Protein AF-A0A661FSA5-F1 (afdb_monomer)

Radius of gyration: 14.97 Å; Cα contacts (8 Å, |Δi|>4): 98; chains: 1; bounding box: 30×34×43 Å

Mean predicted aligned error: 5.31 Å

Sequence (68 aa):
RESGAIEQDADLIIFIYREEVYDKDTPRKGIADIHIAKQRNGPIGEFQLTFLGQYTKFENYIPETEVF

Solvent-accessible surface area (backbone atoms only — not comparable to full-atom values): 4294 Å² total; per-residue (Å²): 143,84,53,69,67,60,67,67,69,49,55,65,39,74,49,79,46,49,60,46,81,81,36,84,82,52,90,53,63,48,41,28,47,38,34,35,79,38,39,79,89,55,80,62,52,76,50,65,29,29,41,44,72,97,71,78,39,79,43,79,57,72,73,84,69,84,79,126

Foldseek 3Di:
DPCVVVVVPDQWDKDKDDVCVVPVPDPQPQKIKIWGPHHNPDDTDIDIWGQPPVVRDTHRDDPPDPPD

pLDDT: mean 90.91, std 12.53, range [46.94, 98.38]

Secondary structure (DSSP, 8-state):
---HHHHHH-SEEEEEE-GGGT-TT-S-TTEEEEEEEEETTS--EEEEEEEEGGGTEEEE--------

Nearest PDB structures (foldseek):
  7t22-assembly1_F  TM=8.879E-01  e=3.244E-07  Escherichia coli K-12
  2q6t-assembly2_B  TM=8.739E-01  e=3.647E-06  Thermus aquaticus
  2q6t-assembly1_A  TM=8.881E-01  e=4.674E-06  Thermus aquaticus
  3bh0-assembly1_A  TM=8.820E-01  e=8.692E-06  Bacillus phage SPP1
  3bgw-assembly1_A  TM=8.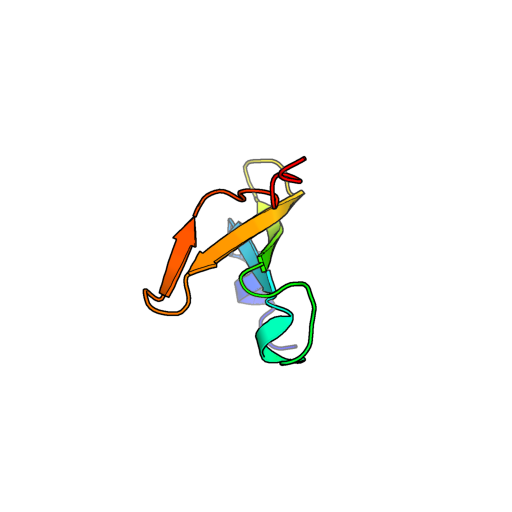925E-01  e=1.185E-05  Bacillus phage SPP1

Structure (mmCIF, N/CA/C/O backbone):
data_AF-A0A661FSA5-F1
#
_entry.id   AF-A0A661FSA5-F1
#
loop_
_atom_site.group_PDB
_atom_site.id
_atom_site.type_symbol
_atom_site.label_atom_id
_atom_site.label_alt_id
_atom_site.label_comp_id
_atom_site.label_asym_id
_atom_site.label_entity_id
_atom_site.label_seq_id
_atom_site.pdbx_PDB_ins_code
_atom_site.Cartn_x
_atom_site.Cartn_y
_atom_site.Cartn_z
_atom_site.occupancy
_atom_site.B_iso_or_equiv
_atom_site.auth_seq_id
_atom_site.auth_comp_id
_atom_site.auth_asym_id
_atom_site.auth_atom_id
_atom_site.pdbx_PDB_model_num
ATOM 1 N N . ARG A 1 1 ? 4.028 -19.062 -7.468 1.00 63.00 1 ARG A N 1
ATOM 2 C CA . ARG A 1 1 ? 5.177 -18.444 -8.173 1.00 63.00 1 ARG A CA 1
ATOM 3 C C . ARG A 1 1 ? 4.978 -18.696 -9.664 1.00 63.00 1 ARG A C 1
ATOM 5 O O . ARG A 1 1 ? 5.432 -19.717 -10.147 1.00 63.00 1 ARG A O 1
ATOM 12 N N . GLU A 1 2 ? 4.235 -17.818 -10.341 1.00 65.12 2 GLU A N 1
ATOM 13 C CA . GLU A 1 2 ? 3.918 -17.925 -11.783 1.00 65.12 2 GLU A CA 1
ATOM 14 C C . GLU A 1 2 ? 4.018 -16.570 -12.518 1.00 65.12 2 GLU A C 1
ATOM 16 O O . GLU A 1 2 ? 3.754 -16.481 -13.708 1.00 65.12 2 GLU A O 1
ATOM 21 N N . SER A 1 3 ? 4.435 -15.496 -11.840 1.00 69.19 3 SER A N 1
ATOM 22 C CA . SER A 1 3 ? 4.402 -14.126 -12.374 1.00 69.19 3 SER A CA 1
ATOM 23 C C . SER A 1 3 ? 5.729 -13.639 -12.966 1.00 69.19 3 SER A C 1
ATOM 25 O O . SER A 1 3 ? 5.887 -12.435 -13.139 1.00 69.19 3 SER A O 1
ATOM 27 N N . GLY A 1 4 ? 6.694 -14.526 -13.245 1.00 79.06 4 GLY A N 1
ATOM 28 C CA . GLY A 1 4 ? 8.081 -14.141 -13.558 1.00 79.06 4 GLY A CA 1
ATOM 29 C C . GLY A 1 4 ? 8.218 -13.080 -14.658 1.00 79.06 4 GLY A C 1
ATOM 30 O O . GLY A 1 4 ? 9.022 -12.167 -14.514 1.00 79.06 4 GLY A O 1
ATOM 31 N N . ALA A 1 5 ? 7.386 -13.144 -15.702 1.00 84.69 5 ALA A N 1
ATOM 32 C CA . ALA A 1 5 ? 7.351 -12.127 -16.758 1.00 84.69 5 ALA A CA 1
ATOM 33 C C . ALA A 1 5 ? 6.767 -10.784 -16.273 1.00 84.69 5 ALA A C 1
ATOM 35 O O . ALA A 1 5 ? 7.352 -9.731 -16.491 1.00 84.69 5 ALA A O 1
ATOM 36 N N . ILE A 1 6 ? 5.660 -10.820 -15.527 1.00 86.06 6 ILE A N 1
ATOM 37 C CA . ILE A 1 6 ? 4.964 -9.621 -15.027 1.00 86.06 6 ILE A CA 1
ATOM 38 C C . ILE A 1 6 ? 5.857 -8.827 -14.067 1.00 86.06 6 ILE A C 1
ATOM 40 O O . ILE A 1 6 ? 5.921 -7.601 -14.136 1.00 86.06 6 ILE A O 1
ATOM 44 N N . GLU A 1 7 ? 6.574 -9.521 -13.181 1.00 88.69 7 GLU A N 1
ATOM 45 C CA . GLU A 1 7 ? 7.504 -8.880 -12.250 1.00 88.69 7 GLU A CA 1
ATOM 46 C C . GLU A 1 7 ? 8.665 -8.206 -12.988 1.00 88.69 7 GLU A C 1
ATOM 48 O O . GLU A 1 7 ? 9.095 -7.119 -12.600 1.00 88.69 7 GLU A O 1
ATOM 53 N N . GLN A 1 8 ? 9.166 -8.816 -14.064 1.00 87.75 8 GLN A N 1
ATOM 54 C CA . GLN A 1 8 ? 10.257 -8.259 -14.864 1.00 87.75 8 GLN A CA 1
ATOM 55 C C . GLN A 1 8 ? 9.812 -7.031 -15.667 1.00 87.75 8 GLN A C 1
ATOM 57 O O . GLN A 1 8 ? 10.520 -6.015 -15.659 1.00 87.75 8 GLN A O 1
ATOM 62 N N . ASP A 1 9 ? 8.618 -7.081 -16.250 1.00 93.56 9 ASP A N 1
ATOM 63 C CA . ASP A 1 9 ? 8.099 -6.030 -17.127 1.00 93.56 9 ASP A CA 1
ATOM 64 C C . ASP A 1 9 ? 7.596 -4.800 -16.361 1.00 93.56 9 ASP A C 1
ATOM 66 O O . ASP A 1 9 ? 7.705 -3.684 -16.870 1.00 93.56 9 ASP A O 1
ATOM 70 N N . ALA A 1 10 ? 7.123 -4.967 -15.120 1.00 94.81 10 ALA A N 1
ATOM 71 C CA . ALA A 1 10 ? 6.585 -3.870 -14.318 1.00 94.81 10 ALA A CA 1
ATOM 72 C C . ALA A 1 10 ? 7.618 -2.760 -14.044 1.00 94.81 10 ALA A C 1
ATOM 74 O O . ALA A 1 10 ? 8.750 -3.031 -13.634 1.00 94.81 10 ALA A O 1
ATOM 75 N N . ASP A 1 11 ? 7.214 -1.500 -14.197 1.00 96.62 11 ASP A N 1
ATOM 76 C CA . ASP A 1 11 ? 8.016 -0.342 -13.776 1.00 96.62 11 ASP A CA 1
ATOM 77 C C . ASP A 1 11 ? 7.904 -0.075 -12.270 1.00 96.62 11 ASP A C 1
ATOM 79 O O . ASP A 1 11 ? 8.872 0.355 -11.640 1.00 96.62 11 ASP A O 1
ATOM 83 N N . LEU A 1 12 ? 6.731 -0.365 -11.703 1.00 96.06 12 LEU A N 1
ATOM 84 C CA . LEU A 1 12 ? 6.371 -0.139 -10.311 1.00 96.06 12 LEU A CA 1
ATOM 85 C C . LEU A 1 12 ? 5.647 -1.373 -9.765 1.00 96.06 12 LEU A C 1
ATOM 87 O O . LEU A 1 12 ? 4.693 -1.853 -10.375 1.00 96.06 12 LEU A O 1
ATOM 91 N N . ILE A 1 13 ? 6.089 -1.871 -8.612 1.00 96.81 13 ILE A N 1
ATOM 92 C CA . ILE A 1 13 ? 5.406 -2.931 -7.861 1.00 96.81 13 ILE A CA 1
ATOM 93 C C . ILE A 1 13 ? 5.175 -2.415 -6.449 1.00 96.81 13 ILE A C 1
ATOM 95 O O . ILE A 1 13 ? 6.127 -2.048 -5.759 1.00 96.81 13 ILE A O 1
ATOM 99 N N . ILE A 1 14 ? 3.911 -2.401 -6.034 1.00 97.69 14 ILE A N 1
ATOM 100 C CA . ILE A 1 14 ? 3.496 -1.995 -4.694 1.00 97.69 14 ILE A CA 1
ATOM 101 C C . ILE A 1 14 ? 2.758 -3.158 -4.045 1.00 97.69 14 ILE A C 1
ATOM 103 O O . ILE A 1 14 ? 1.777 -3.662 -4.594 1.00 97.69 14 ILE A O 1
ATOM 107 N N . PHE A 1 15 ? 3.211 -3.549 -2.860 1.00 97.94 15 PHE A N 1
ATOM 108 C CA . PHE A 1 15 ? 2.455 -4.424 -1.977 1.00 97.94 15 PHE A CA 1
ATOM 109 C C . PHE A 1 15 ? 1.687 -3.589 -0.961 1.00 97.94 15 PHE A C 1
ATOM 111 O O . PHE A 1 15 ? 2.193 -2.592 -0.445 1.00 97.94 15 PHE A O 1
ATOM 118 N N . ILE A 1 16 ? 0.455 -4.011 -0.690 1.00 97.75 16 ILE A N 1
ATOM 119 C CA . ILE A 1 16 ? -0.424 -3.388 0.294 1.00 97.75 16 ILE A CA 1
ATOM 120 C C . ILE A 1 16 ? -0.737 -4.444 1.342 1.00 97.75 16 ILE A C 1
ATOM 122 O O . ILE A 1 16 ? -1.299 -5.495 1.018 1.00 97.75 16 ILE A O 1
ATOM 126 N N . TYR A 1 17 ? -0.402 -4.151 2.593 1.00 98.31 17 TYR A N 1
ATOM 127 C CA . TYR A 1 17 ? -0.740 -4.991 3.731 1.00 98.31 17 TYR A CA 1
ATOM 128 C C . TYR A 1 17 ? -1.628 -4.221 4.705 1.00 98.31 17 TYR A C 1
ATOM 13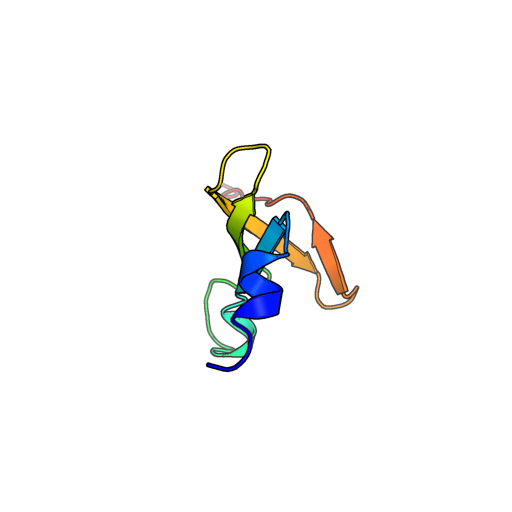0 O O . TYR A 1 17 ? -1.345 -3.083 5.067 1.00 98.31 17 TYR A O 1
ATOM 138 N N . ARG A 1 18 ? -2.731 -4.847 5.115 1.00 97.12 18 ARG A N 1
ATOM 139 C CA . ARG A 1 18 ? -3.651 -4.326 6.130 1.00 97.12 18 ARG A CA 1
ATOM 140 C C . ARG A 1 18 ? -3.835 -5.403 7.180 1.00 97.12 18 ARG A C 1
ATOM 142 O O . ARG A 1 18 ? -4.482 -6.412 6.903 1.00 97.12 18 ARG A O 1
ATOM 149 N N . GLU A 1 19 ? -3.264 -5.192 8.359 1.00 97.56 19 GLU A N 1
ATOM 150 C CA . GLU A 1 19 ? -3.298 -6.186 9.435 1.00 97.56 19 GLU A CA 1
ATOM 151 C C . GLU A 1 19 ? -4.732 -6.505 9.871 1.00 97.56 19 GLU A C 1
ATOM 153 O O . GLU A 1 19 ? -5.072 -7.670 10.046 1.00 97.56 19 GLU A O 1
ATOM 158 N N . GLU A 1 20 ? -5.605 -5.493 9.898 1.00 95.94 20 GLU A N 1
ATOM 159 C CA . GLU A 1 20 ? -7.025 -5.617 10.265 1.00 95.94 20 GLU A CA 1
ATOM 160 C C . GLU A 1 20 ? -7.829 -6.624 9.418 1.00 95.94 20 GLU A C 1
ATOM 162 O O . GLU A 1 20 ? -8.909 -7.061 9.818 1.00 95.94 20 GLU A O 1
ATOM 167 N N . VAL A 1 21 ? -7.328 -6.991 8.231 1.00 96.31 21 VAL A N 1
ATOM 168 C CA . VAL A 1 21 ? -7.951 -8.001 7.359 1.00 96.31 21 VAL A CA 1
ATOM 169 C C . VAL A 1 21 ? -7.704 -9.417 7.886 1.00 96.31 21 VAL A C 1
ATOM 171 O O . VAL A 1 21 ? -8.539 -10.299 7.681 1.00 96.31 21 VAL A O 1
ATOM 174 N N . TYR A 1 22 ? -6.576 -9.633 8.559 1.00 97.12 22 TYR A N 1
ATOM 175 C CA . TYR A 1 22 ? -6.132 -10.936 9.052 1.00 97.12 22 TYR A CA 1
ATOM 176 C C . TYR A 1 22 ? -6.350 -11.089 10.561 1.00 97.12 22 TYR A C 1
ATOM 178 O O . TYR A 1 22 ? -6.697 -12.180 11.010 1.00 97.12 22 TYR A O 1
ATOM 186 N N . ASP A 1 23 ? -6.214 -10.000 11.319 1.00 97.25 23 ASP A N 1
ATOM 187 C CA . ASP A 1 23 ? -6.504 -9.924 12.749 1.00 97.25 23 ASP A CA 1
ATOM 188 C C . ASP A 1 23 ? -7.494 -8.785 13.025 1.00 97.25 23 ASP A C 1
ATOM 190 O O . ASP A 1 23 ? -7.164 -7.608 12.914 1.00 97.25 23 ASP A O 1
ATOM 194 N N . LYS A 1 24 ? -8.728 -9.129 13.404 1.00 94.00 24 LYS A N 1
ATOM 195 C CA . LYS A 1 24 ? -9.794 -8.144 13.660 1.00 94.00 24 LYS A CA 1
ATOM 196 C C . LYS A 1 24 ? -9.605 -7.367 14.964 1.00 94.00 24 LYS A C 1
ATOM 198 O O . LYS A 1 24 ? -10.248 -6.324 15.133 1.00 94.00 24 LYS A O 1
ATOM 203 N N . ASP A 1 25 ? -8.761 -7.862 15.864 1.00 96.00 25 ASP A N 1
ATOM 204 C CA . ASP A 1 25 ? -8.520 -7.284 17.185 1.00 96.00 25 ASP A CA 1
ATOM 205 C C . ASP A 1 25 ? -7.185 -6.528 17.257 1.00 96.00 25 ASP A C 1
ATOM 207 O O . ASP A 1 25 ? -6.845 -5.987 18.309 1.00 96.00 25 ASP A O 1
ATOM 211 N N . THR A 1 26 ? -6.470 -6.406 16.130 1.00 96.19 26 THR A N 1
ATOM 212 C CA . THR A 1 26 ? -5.240 -5.610 16.049 1.00 96.19 26 THR A CA 1
ATOM 213 C C . THR A 1 26 ? -5.460 -4.167 16.531 1.00 96.19 26 THR A C 1
ATOM 215 O O . THR A 1 26 ? -6.486 -3.554 16.207 1.00 96.19 26 THR A O 1
ATOM 218 N N . PRO A 1 27 ? -4.486 -3.565 17.240 1.00 94.31 27 PRO A N 1
ATOM 219 C CA . PRO A 1 27 ? -4.486 -2.130 17.514 1.00 94.31 27 PRO A CA 1
ATOM 220 C C . PRO A 1 27 ? -4.265 -1.275 16.252 1.00 94.31 27 PRO A C 1
ATOM 222 O O . PRO A 1 27 ? -4.466 -0.067 16.288 1.00 94.31 27 PRO A O 1
ATOM 225 N N . ARG A 1 28 ? -3.870 -1.868 15.119 1.00 94.25 28 ARG A N 1
ATOM 226 C CA . ARG A 1 28 ? -3.511 -1.163 13.876 1.00 94.25 28 ARG A CA 1
ATOM 227 C C . ARG A 1 28 ? -4.685 -0.992 12.907 1.00 94.25 28 ARG A C 1
ATOM 229 O O . ARG A 1 28 ? -4.514 -1.071 11.687 1.00 94.25 28 ARG A O 1
ATOM 236 N N . LYS A 1 29 ? -5.893 -0.776 13.434 1.00 94.12 29 LYS A N 1
ATOM 237 C CA . LYS A 1 29 ? -7.097 -0.566 12.613 1.00 94.12 29 LYS A CA 1
ATOM 238 C C . LYS A 1 29 ? -6.961 0.690 11.764 1.00 94.12 29 LYS A C 1
ATOM 240 O O . LYS A 1 29 ? -6.493 1.724 12.226 1.00 94.12 29 LYS A O 1
ATOM 245 N N . GLY A 1 30 ? -7.373 0.589 10.509 1.00 94.75 30 GLY A N 1
ATOM 246 C CA . GLY A 1 30 ? -7.267 1.657 9.527 1.00 94.75 30 GLY A CA 1
ATOM 247 C C . GLY A 1 30 ? -5.836 1.971 9.092 1.00 94.75 30 GLY A C 1
ATOM 248 O O . GLY A 1 30 ? -5.649 2.967 8.404 1.00 94.75 30 GLY A O 1
ATOM 249 N N . ILE A 1 31 ? -4.827 1.166 9.445 1.00 96.62 31 ILE A N 1
ATOM 250 C CA . ILE A 1 31 ? -3.452 1.350 8.962 1.00 96.62 31 ILE A CA 1
ATOM 251 C C . ILE A 1 31 ? -3.191 0.396 7.794 1.00 96.62 31 ILE A C 1
ATOM 253 O O . ILE A 1 31 ? -3.446 -0.808 7.878 1.00 96.62 31 ILE A O 1
ATOM 257 N N . ALA A 1 32 ? -2.648 0.939 6.707 1.00 97.75 32 ALA A N 1
ATOM 258 C CA . ALA A 1 32 ? -2.123 0.164 5.595 1.00 97.75 32 ALA A CA 1
ATOM 259 C C . ALA A 1 32 ? -0.617 0.394 5.453 1.00 97.75 32 ALA A C 1
ATOM 261 O O . ALA A 1 32 ? -0.176 1.531 5.280 1.00 97.75 32 ALA A O 1
ATOM 262 N N . ASP A 1 33 ? 0.149 -0.692 5.487 1.00 97.94 33 ASP A N 1
ATOM 263 C CA . ASP A 1 33 ? 1.570 -0.678 5.161 1.00 97.94 33 ASP A CA 1
ATOM 264 C C . ASP A 1 33 ? 1.725 -0.788 3.641 1.00 97.94 33 ASP A C 1
ATOM 266 O O . ASP A 1 33 ? 1.240 -1.735 3.007 1.00 97.94 33 ASP A O 1
ATOM 270 N N . ILE A 1 34 ? 2.381 0.211 3.055 1.00 98.19 34 ILE A N 1
ATOM 271 C CA . ILE A 1 34 ? 2.65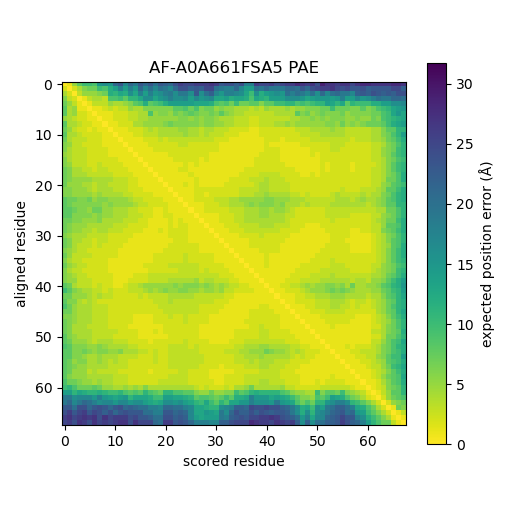4 0.308 1.626 1.00 98.19 34 ILE A CA 1
ATOM 272 C C . ILE A 1 34 ? 4.135 0.046 1.408 1.00 98.19 34 ILE A C 1
ATOM 274 O O . ILE A 1 34 ? 4.979 0.791 1.903 1.00 98.19 34 ILE A O 1
ATOM 278 N N . HIS A 1 35 ? 4.449 -0.985 0.630 1.00 98.38 35 HIS A N 1
ATOM 279 C CA . HIS A 1 35 ? 5.821 -1.327 0.275 1.00 98.38 35 HIS A CA 1
ATOM 280 C C . HIS A 1 35 ? 6.012 -1.199 -1.233 1.00 98.38 35 HIS A C 1
ATOM 282 O O . HIS A 1 35 ? 5.482 -1.989 -2.017 1.00 98.38 35 HIS A O 1
ATOM 288 N N . ILE A 1 36 ? 6.797 -0.204 -1.641 1.00 98.25 36 ILE A N 1
ATOM 289 C CA . ILE A 1 36 ? 7.289 -0.065 -3.010 1.00 98.25 36 ILE A CA 1
ATOM 290 C C . ILE A 1 36 ? 8.434 -1.063 -3.188 1.00 98.25 36 ILE A C 1
ATOM 292 O O . ILE A 1 36 ? 9.579 -0.752 -2.878 1.00 98.25 36 ILE A O 1
ATOM 296 N N . ALA A 1 37 ? 8.127 -2.260 -3.681 1.00 97.38 37 ALA A N 1
ATOM 297 C CA . ALA A 1 37 ? 9.108 -3.330 -3.863 1.00 97.38 37 ALA A CA 1
ATOM 298 C C . ALA A 1 37 ? 9.939 -3.176 -5.149 1.00 97.38 37 ALA A C 1
ATOM 300 O O . ALA A 1 37 ? 11.055 -3.683 -5.240 1.00 97.38 37 ALA A O 1
ATOM 301 N N . LYS A 1 38 ? 9.406 -2.470 -6.154 1.00 97.19 38 LYS A N 1
ATOM 302 C CA . LYS A 1 38 ? 10.119 -2.144 -7.396 1.00 97.19 38 LYS A CA 1
ATOM 303 C C . LYS A 1 38 ? 9.736 -0.748 -7.857 1.00 97.19 38 LYS A C 1
ATOM 305 O O . LYS A 1 38 ? 8.553 -0.431 -7.885 1.00 97.19 38 LYS A O 1
ATOM 310 N N . GLN A 1 39 ? 10.726 0.042 -8.255 1.00 97.69 39 GLN A N 1
ATOM 311 C CA . GLN A 1 39 ? 10.559 1.348 -8.889 1.00 97.69 39 GLN A CA 1
ATOM 312 C C . GLN A 1 39 ? 11.726 1.542 -9.867 1.00 97.69 39 GLN A C 1
ATOM 314 O O . GLN A 1 39 ? 12.862 1.730 -9.444 1.00 97.69 39 GLN A O 1
ATOM 319 N N . ARG A 1 40 ? 11.485 1.463 -11.182 1.00 96.62 40 ARG A N 1
ATOM 320 C CA . ARG A 1 40 ? 12.567 1.508 -12.192 1.00 96.62 40 ARG A CA 1
ATOM 321 C C . ARG A 1 40 ? 13.294 2.859 -12.229 1.00 96.62 40 ARG A C 1
ATOM 323 O O . ARG A 1 40 ? 14.491 2.900 -12.492 1.00 96.62 40 ARG A O 1
ATOM 330 N N . ASN A 1 41 ? 12.571 3.943 -11.945 1.00 96.94 41 ASN A N 1
ATOM 331 C CA . ASN A 1 41 ? 13.044 5.321 -12.119 1.00 96.94 41 ASN A CA 1
ATOM 332 C C . ASN A 1 41 ? 13.118 6.109 -10.800 1.00 96.94 41 ASN A C 1
ATOM 334 O O . ASN A 1 41 ? 13.032 7.335 -10.807 1.00 96.94 41 ASN A O 1
ATOM 338 N N . GLY A 1 42 ? 13.216 5.432 -9.657 1.00 96.69 42 GLY A N 1
ATOM 339 C CA . GLY A 1 42 ? 13.160 6.104 -8.365 1.00 96.69 42 GLY A CA 1
ATOM 340 C C . GLY A 1 42 ? 13.449 5.181 -7.188 1.00 96.69 42 GLY A C 1
ATOM 341 O O . GLY A 1 42 ? 13.714 3.995 -7.379 1.00 96.69 42 GLY A O 1
ATOM 342 N N . PRO A 1 43 ? 13.413 5.722 -5.963 1.00 97.44 43 PRO A N 1
ATOM 343 C CA . PRO A 1 43 ? 13.667 4.940 -4.767 1.00 97.44 43 PRO A CA 1
ATOM 344 C C . PRO A 1 43 ? 12.534 3.946 -4.484 1.00 97.44 43 PRO A C 1
ATOM 346 O O . PRO A 1 43 ? 11.363 4.194 -4.783 1.00 97.44 43 PRO A O 1
ATOM 349 N N . ILE A 1 44 ? 12.915 2.833 -3.864 1.00 98.06 44 ILE A N 1
ATOM 350 C CA . ILE A 1 44 ? 12.015 1.919 -3.157 1.00 98.06 44 ILE A CA 1
ATOM 351 C C . ILE A 1 44 ? 11.845 2.376 -1.705 1.00 98.06 44 ILE A C 1
ATOM 353 O O . ILE A 1 44 ? 12.606 3.218 -1.221 1.00 98.06 44 ILE A O 1
ATOM 357 N N . GLY A 1 45 ? 10.873 1.808 -0.997 1.00 97.62 45 GLY A N 1
ATOM 358 C CA . GLY A 1 45 ? 10.682 2.100 0.418 1.00 97.62 45 GLY A CA 1
ATOM 359 C C . GLY A 1 45 ? 9.341 1.644 0.961 1.00 97.62 45 GLY A C 1
ATOM 360 O O . GLY A 1 45 ? 8.474 1.161 0.228 1.00 97.62 45 GLY A O 1
ATOM 361 N N . GLU A 1 46 ? 9.192 1.837 2.263 1.00 98.12 46 GLU A N 1
ATOM 362 C CA . GLU A 1 46 ? 7.995 1.498 3.016 1.00 98.12 46 GLU A CA 1
ATOM 363 C C . GLU A 1 46 ? 7.451 2.747 3.702 1.00 98.12 46 GLU A C 1
ATOM 365 O O . GLU A 1 46 ? 8.209 3.576 4.213 1.00 98.12 46 GLU A O 1
ATOM 370 N N . PHE A 1 47 ? 6.133 2.898 3.690 1.00 97.06 47 PHE A N 1
ATOM 371 C CA . PHE A 1 47 ? 5.441 3.969 4.392 1.00 97.06 47 PHE A CA 1
ATOM 372 C C . PHE A 1 47 ? 4.021 3.541 4.739 1.00 97.06 47 PHE A C 1
ATOM 374 O O . PHE A 1 47 ? 3.486 2.572 4.201 1.00 97.06 47 PHE A O 1
ATOM 381 N N . GLN A 1 48 ? 3.409 4.281 5.653 1.00 97.75 48 GLN A N 1
ATOM 382 C CA . GLN A 1 48 ? 2.057 4.012 6.115 1.00 97.75 48 GLN A CA 1
ATOM 383 C C . GLN A 1 48 ? 1.070 4.960 5.444 1.00 97.75 48 GLN A C 1
ATOM 385 O O . GLN A 1 48 ? 1.404 6.104 5.127 1.00 97.75 48 GLN A O 1
ATOM 390 N N . LEU A 1 49 ? -0.154 4.478 5.255 1.00 97.31 49 LEU A N 1
ATOM 391 C CA . LEU A 1 49 ? -1.323 5.274 4.894 1.00 97.31 49 LEU A CA 1
ATOM 392 C C . LEU A 1 49 ? -2.481 4.945 5.836 1.00 97.31 49 LEU A C 1
ATOM 394 O O . LEU A 1 49 ? -2.561 3.844 6.386 1.00 97.31 49 LEU A O 1
ATOM 398 N N . THR A 1 50 ? -3.410 5.887 5.970 1.00 96.50 50 THR A N 1
ATOM 399 C CA . THR A 1 50 ? -4.680 5.649 6.659 1.00 96.50 50 THR A CA 1
ATOM 400 C C . THR A 1 50 ? -5.704 5.115 5.657 1.00 96.50 50 THR A C 1
ATOM 402 O O . THR A 1 50 ? -5.969 5.746 4.636 1.00 96.50 50 THR A O 1
ATOM 405 N N . PHE A 1 51 ? -6.302 3.958 5.938 1.00 96.50 51 PHE A N 1
ATOM 406 C CA . PHE A 1 51 ? -7.367 3.347 5.150 1.00 96.50 51 PHE A CA 1
ATOM 407 C C . PHE A 1 51 ? -8.742 3.595 5.786 1.00 96.50 51 PHE A C 1
ATOM 409 O O . PHE A 1 51 ? -9.074 3.079 6.852 1.00 96.50 51 PHE A O 1
ATOM 416 N N . LEU A 1 52 ? -9.583 4.357 5.090 1.00 95.69 52 LEU A N 1
ATOM 417 C CA . LEU A 1 52 ? -10.962 4.644 5.474 1.00 95.69 52 LEU A CA 1
ATOM 418 C C . LEU A 1 52 ? -11.899 3.622 4.819 1.00 95.69 52 LEU A C 1
ATOM 420 O O . LEU A 1 52 ? -12.437 3.852 3.731 1.00 95.69 52 LEU A O 1
ATOM 424 N N . GLY A 1 53 ? -12.103 2.483 5.487 1.00 92.88 53 GLY A N 1
ATOM 425 C CA . GLY A 1 53 ? -12.814 1.331 4.918 1.00 92.88 53 GLY A CA 1
ATOM 426 C C . GLY A 1 53 ? -14.234 1.605 4.436 1.00 92.88 53 GLY A C 1
ATOM 427 O O . GLY A 1 53 ? -14.612 1.126 3.371 1.00 92.88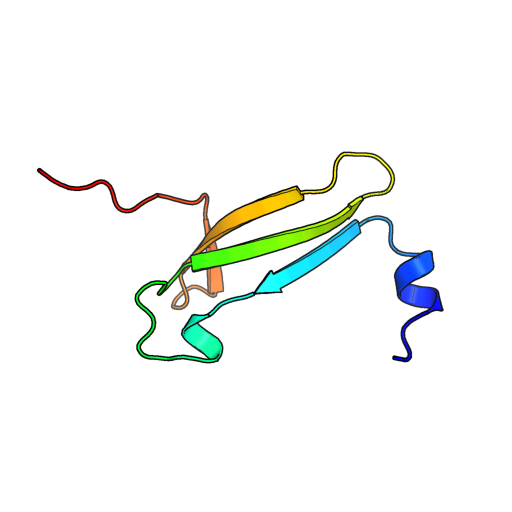 53 GLY A O 1
ATOM 428 N N . GLN A 1 54 ? -14.981 2.459 5.137 1.00 95.31 54 GLN A N 1
ATOM 429 C CA . GLN A 1 54 ? -16.334 2.869 4.735 1.00 95.31 54 GLN A CA 1
ATOM 430 C C . GLN A 1 54 ? -16.391 3.575 3.365 1.00 95.31 54 GLN A C 1
ATOM 432 O O . GLN A 1 54 ? -17.439 3.586 2.727 1.00 95.31 54 GLN A O 1
ATOM 437 N N . TYR A 1 55 ? -15.270 4.139 2.901 1.00 97.50 55 TYR A N 1
ATOM 438 C CA . TYR A 1 55 ? -15.167 4.851 1.624 1.00 97.50 55 TYR A CA 1
ATOM 439 C C . TYR A 1 55 ? -14.253 4.149 0.616 1.00 97.50 55 TYR A C 1
ATOM 441 O O . TYR A 1 55 ? -14.110 4.632 -0.502 1.00 97.50 55 TYR A O 1
ATOM 449 N N . THR A 1 56 ? -13.612 3.034 0.995 1.00 95.69 56 THR A N 1
ATOM 450 C CA . THR A 1 56 ? -12.547 2.389 0.201 1.00 95.69 56 THR A CA 1
ATOM 451 C C . THR A 1 56 ? -11.470 3.403 -0.222 1.00 95.69 56 THR A C 1
ATOM 453 O O . THR A 1 56 ? -11.061 3.464 -1.380 1.00 95.69 56 THR A O 1
ATOM 456 N N . LYS A 1 57 ? -11.038 4.255 0.719 1.00 96.31 57 LYS A N 1
ATOM 457 C CA . LYS A 1 57 ? -10.146 5.393 0.450 1.00 96.31 57 LYS A CA 1
ATOM 458 C C . LYS A 1 57 ? -8.859 5.301 1.263 1.00 96.31 57 LYS A C 1
ATOM 460 O O . LYS A 1 57 ? -8.910 4.953 2.439 1.00 96.31 57 LYS A O 1
ATOM 465 N N . PHE A 1 58 ? -7.737 5.664 0.646 1.00 96.88 58 PHE A N 1
ATOM 466 C CA . PHE A 1 58 ? -6.466 5.889 1.332 1.00 96.88 58 PHE A CA 1
ATOM 467 C C . PHE A 1 58 ? -6.210 7.390 1.478 1.00 96.88 58 PHE A C 1
ATOM 469 O 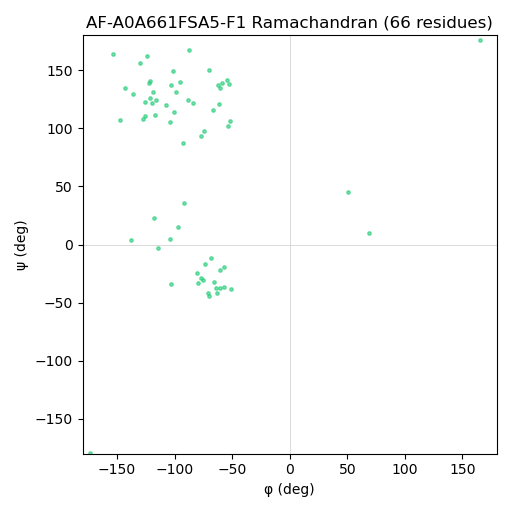O . PHE A 1 58 ? -6.430 8.151 0.535 1.00 96.88 58 PHE A O 1
ATOM 476 N N . GLU A 1 59 ? -5.748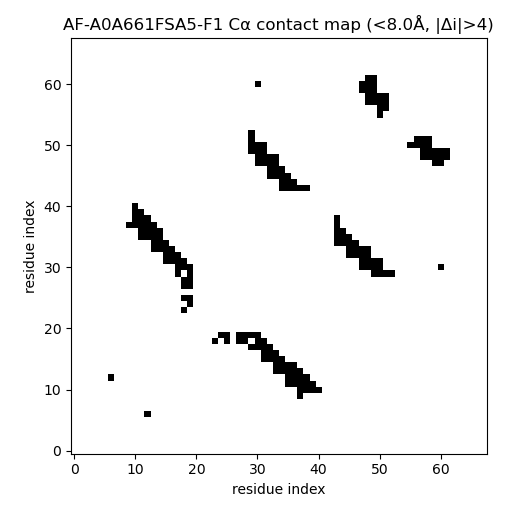 7.793 2.653 1.00 96.56 59 GLU A N 1
ATOM 477 C CA . GLU A 1 59 ? -5.335 9.153 2.997 1.00 96.56 59 GLU A CA 1
ATOM 478 C C . GLU A 1 59 ? -3.893 9.143 3.504 1.00 96.56 59 GLU A C 1
ATOM 480 O O . GLU A 1 59 ? -3.369 8.098 3.910 1.00 96.56 59 GLU A O 1
ATOM 485 N N . ASN A 1 60 ? -3.262 10.320 3.511 1.00 96.88 60 ASN A N 1
ATOM 486 C CA . ASN A 1 60 ? -1.971 10.499 4.169 1.00 96.88 60 ASN A CA 1
ATOM 487 C C . ASN A 1 60 ? -2.054 9.998 5.611 1.00 96.88 60 ASN A C 1
ATOM 489 O O . ASN A 1 60 ? -3.046 10.24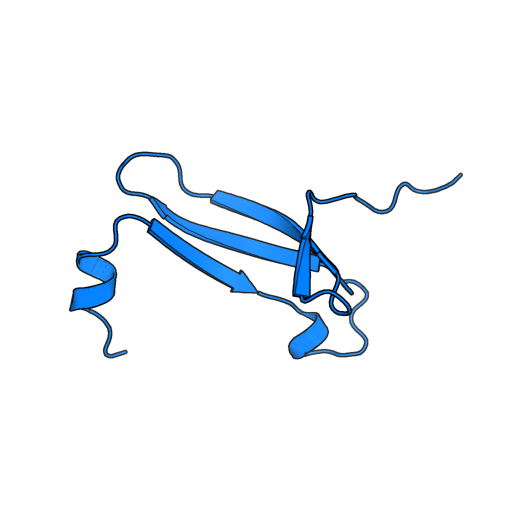9 6.296 1.00 96.88 60 ASN A O 1
ATOM 493 N N . TYR A 1 61 ? -1.013 9.300 6.059 1.00 94.31 61 TYR A N 1
ATOM 494 C CA . TYR A 1 61 ? -0.985 8.773 7.412 1.00 94.31 61 TYR A CA 1
ATOM 495 C C . TYR A 1 61 ? -1.049 9.905 8.432 1.00 94.31 61 TYR A C 1
ATOM 497 O O . TYR A 1 61 ? -0.190 10.789 8.460 1.00 94.31 61 TYR A O 1
ATOM 505 N N . ILE A 1 62 ? -2.084 9.856 9.262 1.00 83.94 62 ILE A N 1
ATOM 506 C CA . ILE A 1 62 ? -2.221 10.705 10.435 1.00 83.94 62 ILE A CA 1
ATOM 507 C C . ILE A 1 62 ? -1.897 9.803 11.624 1.00 83.94 62 ILE A C 1
ATOM 509 O O . ILE A 1 62 ? -2.718 8.941 11.945 1.00 83.94 62 ILE A O 1
ATOM 513 N N . PRO A 1 63 ? -0.714 9.933 12.253 1.00 77.44 63 PRO A N 1
ATOM 514 C CA . PRO A 1 63 ? -0.469 9.238 13.506 1.00 77.44 63 PRO A CA 1
ATOM 515 C C . PRO A 1 63 ? -1.526 9.696 14.511 1.00 77.44 63 PRO A C 1
ATOM 517 O O . PRO A 1 63 ? -1.863 10.885 14.538 1.00 77.44 63 PRO A O 1
ATOM 520 N N . GLU A 1 64 ? -2.059 8.770 15.313 1.00 67.81 64 GLU A N 1
ATOM 521 C CA . GLU A 1 64 ? -2.875 9.139 16.470 1.00 67.81 64 GLU A CA 1
ATOM 522 C C . GLU A 1 64 ? -2.063 10.153 17.272 1.00 67.81 64 GLU A C 1
ATOM 524 O O . GLU A 1 64 ? -1.018 9.843 17.842 1.00 67.81 64 GLU A O 1
ATOM 529 N N . THR A 1 65 ? -2.476 11.416 17.201 1.00 61.59 65 THR A N 1
ATOM 530 C CA . THR A 1 65 ? -1.873 12.455 18.018 1.00 61.59 65 THR A CA 1
ATOM 531 C C . THR A 1 65 ? -2.273 12.078 19.428 1.00 61.59 65 THR A C 1
ATOM 533 O O . THR A 1 65 ? -3.470 12.034 19.705 1.00 61.59 65 THR A O 1
ATOM 536 N N . GLU A 1 66 ? -1.308 11.745 20.287 1.00 52.62 66 GLU A N 1
ATOM 537 C CA . GLU A 1 66 ? -1.562 11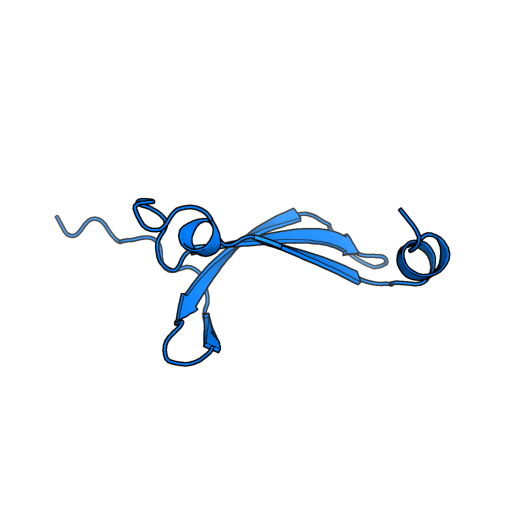.629 21.719 1.00 52.62 66 GLU A CA 1
ATOM 538 C C . GLU A 1 66 ? -2.205 12.949 22.154 1.00 52.62 66 GLU A C 1
ATOM 540 O O . GLU A 1 66 ? -1.560 13.998 22.219 1.00 52.62 66 GLU A O 1
ATOM 545 N N . VAL A 1 67 ? -3.525 12.924 22.331 1.00 49.41 67 VAL A N 1
ATOM 546 C CA . VAL A 1 67 ? -4.265 14.043 22.893 1.00 49.41 67 VAL A CA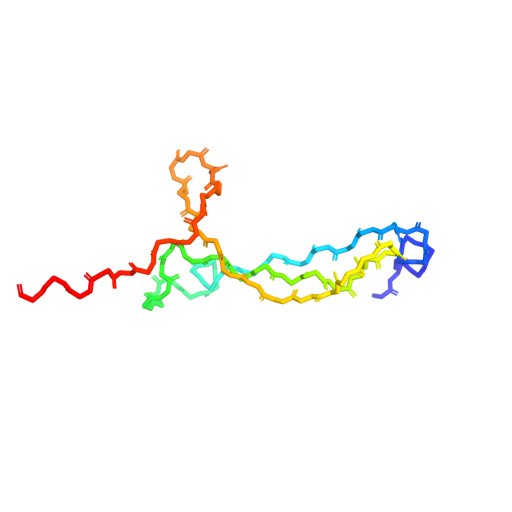 1
ATOM 547 C C . VAL A 1 67 ? -3.927 14.008 24.378 1.00 49.41 67 VAL A C 1
ATOM 549 O O . VAL A 1 67 ? -4.452 13.164 25.103 1.00 49.41 67 VAL A O 1
ATOM 552 N N . PHE A 1 68 ? -2.963 14.841 24.780 1.00 46.94 68 PHE A N 1
ATOM 553 C CA . PHE A 1 68 ? -2.610 15.070 26.183 1.00 46.94 68 PHE A CA 1
ATOM 554 C C . PHE A 1 68 ? -3.804 15.603 26.982 1.00 46.94 68 PHE A C 1
ATOM 556 O O . PHE A 1 68 ? -4.565 16.435 26.430 1.00 46.94 68 PHE A O 1
#